Protein AF-A0A1F4MFV2-F1 (afdb_monomer_lite)

Foldseek 3Di:
DDDPDPPPPPPPPDDPVCLVVVLVVCLQPDDDDADADPVRHRDDDDPVVSVVVCVVPDDDDPVNQQVVQQVVLVVVLVVVVVVVDDNVQRDDDRRDDDPDDVPDDDDDDDDDDDD

Secondary structure (DSSP, 8-state):
---------------GGGHHHHHHHHHHHS-S---B-TTSSBP---HHHHHHHHHHT----HHHHHHHHHHHHHHHHHHHHHTT--GGG---PPPP-----TT-------PPPP-

Sequence (115 aa):
MNGATADQAQALAVSEQDYPVLLKAVYKRADFPKLRNLMGLAKDISVPEMEGLLLANLSVTESAIQALAEQRGLAVRDYLASLKLPMARLFLGAAKAVPEDGKWQPRAELNLATH

pLDDT: mean 78.57, std 15.57, range [27.91, 94.31]

Structure (mmCIF, N/CA/C/O backbone):
data_AF-A0A1F4MFV2-F1
#
_entry.id   AF-A0A1F4MFV2-F1
#
loop_
_atom_site.group_PDB
_atom_site.id
_atom_site.type_symbol
_atom_site.label_atom_id
_atom_site.label_alt_id
_atom_site.label_comp_id
_atom_site.label_asym_id
_atom_site.label_entity_id
_atom_site.label_seq_id
_atom_site.pdbx_PDB_ins_code
_atom_site.Cartn_x
_atom_site.Cartn_y
_atom_site.Cartn_z
_atom_site.occupancy
_atom_site.B_iso_or_equiv
_atom_site.auth_seq_id
_atom_site.auth_comp_id
_atom_site.auth_asym_id
_atom_site.auth_atom_id
_atom_site.pdbx_PDB_model_num
ATOM 1 N N . MET A 1 1 ? -1.995 -28.729 -14.819 1.00 34.16 1 MET A N 1
ATOM 2 C CA . MET A 1 1 ? -3.072 -27.851 -15.330 1.00 34.16 1 MET A CA 1
ATOM 3 C C . MET A 1 1 ? -3.423 -26.902 -14.187 1.00 34.16 1 MET A C 1
ATOM 5 O O . MET A 1 1 ? -4.176 -27.290 -13.315 1.00 34.16 1 MET A O 1
ATOM 9 N N . ASN A 1 2 ? -2.581 -25.913 -13.882 1.00 36.75 2 ASN A N 1
ATOM 10 C CA . ASN A 1 2 ? -2.471 -24.568 -14.473 1.00 36.75 2 ASN A CA 1
ATOM 11 C C . ASN A 1 2 ? -3.778 -23.766 -14.442 1.00 36.75 2 ASN A C 1
ATOM 13 O O . ASN A 1 2 ? -4.694 -24.076 -15.195 1.00 36.75 2 ASN A O 1
ATOM 17 N N . GLY A 1 3 ? -3.754 -22.680 -13.662 1.00 27.91 3 GLY A N 1
ATOM 18 C CA . GLY A 1 3 ? -4.482 -21.451 -13.970 1.00 27.91 3 GLY A CA 1
ATOM 19 C C . GLY A 1 3 ? -5.706 -21.167 -13.111 1.00 27.91 3 GLY A C 1
ATOM 20 O O . GLY A 1 3 ? -6.801 -21.072 -13.651 1.00 27.91 3 GLY A O 1
ATOM 21 N N . ALA A 1 4 ? -5.529 -20.939 -11.805 1.00 33.22 4 ALA A N 1
ATOM 22 C CA . ALA A 1 4 ? -6.443 -20.033 -11.116 1.00 33.22 4 ALA A CA 1
ATOM 23 C C . ALA A 1 4 ? -6.198 -18.648 -11.724 1.00 33.22 4 ALA A C 1
ATOM 25 O O . ALA A 1 4 ? -5.171 -18.017 -11.475 1.00 33.22 4 ALA A O 1
ATOM 26 N N . THR A 1 5 ? -7.090 -18.254 -12.625 1.00 33.22 5 THR A N 1
ATOM 27 C CA . THR A 1 5 ? -7.206 -16.903 -13.157 1.00 33.22 5 THR A CA 1
ATOM 28 C C . THR A 1 5 ? -7.177 -15.939 -11.982 1.00 33.22 5 THR A C 1
ATOM 30 O O . THR A 1 5 ? -8.121 -15.889 -11.195 1.00 33.22 5 THR A O 1
ATOM 33 N N . ALA A 1 6 ? -6.070 -15.205 -11.852 1.00 40.34 6 ALA A N 1
ATOM 34 C CA . ALA A 1 6 ? -6.086 -13.908 -11.210 1.00 40.34 6 ALA A CA 1
ATOM 35 C C . ALA A 1 6 ? -7.143 -13.118 -11.974 1.00 40.34 6 ALA A C 1
ATOM 37 O O . ALA A 1 6 ? -6.916 -12.724 -13.120 1.00 40.34 6 ALA A O 1
ATOM 38 N N . ASP A 1 7 ? -8.332 -13.053 -11.383 1.00 37.91 7 ASP A N 1
ATOM 39 C CA . ASP A 1 7 ? -9.430 -12.234 -11.847 1.00 37.91 7 ASP A CA 1
ATOM 40 C C . ASP A 1 7 ? -8.837 -10.839 -11.982 1.00 37.91 7 ASP A C 1
ATOM 42 O O . ASP A 1 7 ? -8.421 -10.219 -10.998 1.00 37.91 7 ASP A O 1
ATOM 46 N N . GLN A 1 8 ? -8.599 -10.442 -13.231 1.00 44.59 8 GLN A N 1
ATOM 47 C CA . GLN A 1 8 ? -8.060 -9.137 -13.530 1.00 44.59 8 GLN A CA 1
ATOM 48 C C . GLN A 1 8 ? -9.094 -8.192 -12.965 1.00 44.59 8 GLN A C 1
ATOM 50 O O . GLN A 1 8 ? -10.209 -8.155 -13.480 1.00 44.59 8 GLN A O 1
ATOM 55 N N . ALA A 1 9 ? -8.749 -7.509 -11.874 1.00 49.75 9 ALA A N 1
ATOM 56 C CA . ALA A 1 9 ? -9.570 -6.459 -11.317 1.00 49.75 9 ALA A CA 1
ATOM 57 C C . ALA A 1 9 ? -9.897 -5.522 -12.480 1.00 49.75 9 ALA A C 1
ATOM 59 O O . ALA A 1 9 ? -9.045 -4.755 -12.931 1.00 49.75 9 ALA A O 1
ATOM 60 N N . GLN A 1 10 ? -11.101 -5.672 -13.034 1.00 51.84 10 GLN A N 1
ATOM 61 C CA . GLN A 1 10 ? -11.643 -4.764 -14.023 1.00 51.84 10 GLN A CA 1
ATOM 62 C C . GLN A 1 10 ? -11.473 -3.396 -13.389 1.00 51.84 10 GLN A C 1
ATOM 64 O O . GLN A 1 10 ? -11.894 -3.210 -12.246 1.00 51.84 10 GLN A O 1
ATOM 69 N N . ALA A 1 11 ? -10.753 -2.503 -14.066 1.00 56.34 11 ALA A N 1
ATOM 70 C CA . ALA A 1 11 ? -10.442 -1.190 -13.534 1.00 56.34 11 ALA A CA 1
ATOM 71 C C . ALA A 1 11 ? -11.766 -0.452 -13.297 1.00 56.34 11 ALA A C 1
ATOM 73 O O . ALA A 1 11 ? -12.327 0.161 -14.202 1.00 56.34 11 ALA A O 1
ATOM 74 N N . LEU A 1 12 ? -12.307 -0.594 -12.088 1.00 69.00 12 LEU A N 1
ATOM 75 C CA . LEU A 1 12 ? -13.469 0.129 -11.618 1.00 69.00 12 LEU A CA 1
ATOM 76 C C . LEU A 1 12 ? -13.068 1.597 -11.648 1.00 69.00 12 LEU A C 1
ATOM 78 O O . LEU A 1 12 ? -12.111 1.998 -10.986 1.00 69.00 12 LEU A O 1
ATOM 82 N N . ALA A 1 13 ? -13.771 2.382 -12.461 1.00 77.88 13 ALA A N 1
ATOM 83 C CA . ALA A 1 13 ? -13.623 3.825 -12.467 1.00 77.88 13 ALA A CA 1
ATOM 84 C C . ALA A 1 13 ? -14.158 4.349 -11.128 1.00 77.88 13 ALA A C 1
ATOM 86 O O . ALA A 1 13 ? -15.357 4.549 -10.965 1.00 77.88 13 ALA A O 1
ATOM 87 N N . VAL A 1 14 ? -13.264 4.486 -10.151 1.00 81.31 14 VAL A N 1
ATOM 88 C CA . VAL A 1 14 ? -13.557 5.074 -8.843 1.00 81.31 14 VAL A CA 1
ATOM 89 C C . VAL A 1 14 ? -13.369 6.581 -8.973 1.00 81.31 14 VAL A C 1
ATOM 91 O O . VAL A 1 14 ? -12.283 7.040 -9.331 1.00 81.31 14 VAL A O 1
ATOM 94 N N . SER A 1 15 ? -14.424 7.350 -8.715 1.00 86.56 15 SER A N 1
ATOM 95 C CA . SER A 1 15 ? -14.355 8.810 -8.671 1.00 86.56 15 SER A CA 1
ATOM 96 C C . SER A 1 15 ? -13.893 9.291 -7.292 1.00 86.56 15 SER A C 1
ATOM 98 O O . SER A 1 15 ? -14.010 8.578 -6.295 1.00 86.56 15 SER A O 1
ATOM 100 N N . GLU A 1 16 ? -13.413 10.532 -7.191 1.00 86.31 16 GLU A N 1
ATOM 101 C CA . GLU A 1 16 ? -13.037 11.117 -5.892 1.00 86.31 16 GLU A CA 1
ATOM 102 C C . GLU A 1 16 ? -14.223 11.195 -4.913 1.00 86.31 16 GLU A C 1
ATOM 104 O O . GLU A 1 16 ? -14.043 11.130 -3.698 1.00 86.31 16 GLU A O 1
ATOM 109 N N . GLN A 1 17 ? -15.450 11.277 -5.435 1.00 89.00 17 GLN A N 1
ATOM 110 C CA . GLN A 1 17 ? -16.674 11.320 -4.633 1.00 89.00 17 GLN A CA 1
ATOM 111 C C . GLN A 1 17 ? -16.989 9.972 -3.972 1.00 89.00 17 GLN A C 1
ATOM 113 O O . GLN A 1 17 ? -17.647 9.938 -2.931 1.00 89.00 17 GLN A O 1
ATOM 118 N N . ASP A 1 18 ? -16.487 8.870 -4.533 1.00 90.12 18 ASP A N 1
ATOM 119 C CA . ASP A 1 18 ? -16.676 7.527 -3.982 1.00 90.12 18 ASP A CA 1
ATOM 120 C C . ASP A 1 18 ? -15.756 7.266 -2.783 1.00 90.12 18 ASP A C 1
ATOM 122 O O . ASP A 1 18 ? -16.042 6.404 -1.945 1.00 90.12 18 ASP A O 1
ATOM 126 N N . TYR A 1 19 ? -14.666 8.030 -2.662 1.00 90.62 19 TYR A N 1
ATOM 127 C CA . TYR A 1 19 ? -13.626 7.799 -1.665 1.00 90.62 19 TYR A CA 1
ATOM 128 C C . TYR A 1 19 ? -14.154 7.761 -0.218 1.00 90.62 19 TYR A C 1
ATOM 130 O O . TYR A 1 19 ? -13.924 6.755 0.460 1.00 90.62 19 TYR A O 1
ATOM 138 N N . PRO A 1 20 ? -14.934 8.748 0.277 1.00 90.75 20 PRO A N 1
ATOM 139 C CA . PRO A 1 20 ? -15.424 8.725 1.657 1.00 90.75 20 PRO A CA 1
ATOM 140 C C . PRO A 1 20 ? -16.371 7.549 1.933 1.00 90.75 20 PRO A C 1
ATOM 142 O O . PRO A 1 20 ? -16.387 6.998 3.037 1.00 90.75 20 PRO A O 1
ATOM 145 N N . VAL A 1 21 ? -17.161 7.147 0.931 1.00 91.00 21 VAL A N 1
ATOM 146 C CA . VAL A 1 21 ? -18.127 6.045 1.044 1.00 91.00 21 VAL A CA 1
ATOM 147 C C . VAL A 1 21 ? -17.396 4.708 1.141 1.00 91.00 21 VAL A C 1
ATOM 149 O O . VAL A 1 21 ? -17.685 3.904 2.034 1.00 91.00 21 VAL A O 1
ATOM 152 N N . LEU A 1 22 ? -16.414 4.487 0.266 1.00 92.44 22 LEU A N 1
ATOM 153 C CA . LEU A 1 22 ? -15.596 3.278 0.253 1.00 92.44 22 LEU A CA 1
ATOM 154 C C . LEU A 1 22 ? -14.721 3.180 1.507 1.00 92.44 22 LEU A C 1
ATOM 156 O O . LEU A 1 22 ? -14.680 2.126 2.144 1.00 92.44 22 LEU A O 1
ATOM 160 N N . LEU A 1 23 ? -14.105 4.286 1.929 1.00 92.38 23 LEU A N 1
ATOM 161 C CA . LEU A 1 23 ? -13.316 4.351 3.158 1.00 92.38 23 LEU A CA 1
ATOM 162 C C . LEU A 1 23 ? -14.157 3.977 4.386 1.00 92.38 23 LEU A C 1
ATOM 164 O O . LEU A 1 23 ? -13.742 3.150 5.199 1.00 92.38 23 LEU A O 1
ATOM 168 N N . LYS A 1 24 ? -15.383 4.508 4.491 1.00 90.38 24 LYS A N 1
ATOM 169 C CA . LYS A 1 24 ? -16.313 4.165 5.576 1.00 90.38 24 LYS A CA 1
ATOM 170 C C . LYS A 1 24 ? -16.706 2.688 5.559 1.00 90.38 24 LYS A C 1
ATOM 172 O O . LYS A 1 24 ? -16.863 2.087 6.623 1.00 90.38 24 LYS A O 1
ATOM 177 N N . ALA A 1 25 ? -16.863 2.085 4.380 1.00 90.81 25 ALA A N 1
ATOM 178 C CA . ALA A 1 25 ? -17.140 0.655 4.253 1.00 90.81 25 ALA A CA 1
ATOM 179 C C . ALA A 1 25 ? -15.962 -0.202 4.749 1.00 90.81 25 ALA A C 1
ATOM 181 O O . ALA A 1 25 ? -16.177 -1.155 5.505 1.00 90.81 25 ALA A O 1
ATOM 182 N N . VAL A 1 26 ? -14.727 0.169 4.397 1.00 91.31 26 VAL A N 1
ATOM 183 C CA . VAL A 1 26 ? -13.505 -0.493 4.884 1.00 91.31 26 VAL A CA 1
ATOM 184 C C . VAL A 1 26 ? -13.370 -0.334 6.397 1.00 91.31 26 VAL A C 1
ATOM 186 O O . VAL A 1 26 ? -13.233 -1.337 7.093 1.00 91.31 26 VAL A O 1
ATOM 189 N N . TYR A 1 27 ? -13.514 0.885 6.925 1.00 89.00 27 TYR A N 1
ATOM 190 C CA . TYR A 1 27 ? -13.488 1.161 8.365 1.00 89.00 27 TYR A CA 1
ATOM 191 C C . TYR A 1 27 ? -14.509 0.311 9.132 1.00 89.00 27 TYR A C 1
ATOM 193 O O . TYR A 1 27 ? -14.194 -0.289 10.158 1.00 89.00 27 TYR A O 1
ATOM 201 N N . LYS A 1 28 ? -15.737 0.184 8.615 1.00 86.88 28 LYS A N 1
ATOM 202 C CA . LYS A 1 28 ? -16.771 -0.660 9.231 1.00 86.88 28 LYS A CA 1
ATOM 203 C C . LYS A 1 28 ? -16.424 -2.148 9.212 1.00 86.88 28 LYS A C 1
ATOM 205 O O . LYS A 1 28 ? -16.780 -2.825 10.175 1.00 86.88 28 LYS A O 1
ATOM 210 N N . ARG A 1 29 ? -15.747 -2.651 8.175 1.00 88.62 29 ARG A N 1
ATOM 211 C CA . ARG A 1 29 ? -15.358 -4.067 8.043 1.00 88.62 29 ARG A CA 1
ATOM 212 C C . ARG A 1 29 ? -14.101 -4.424 8.834 1.00 88.62 29 ARG A C 1
ATOM 214 O O . ARG A 1 29 ? -14.018 -5.541 9.327 1.00 88.62 29 ARG A O 1
ATOM 221 N N . ALA A 1 30 ? -13.147 -3.504 8.931 1.00 86.75 30 ALA A 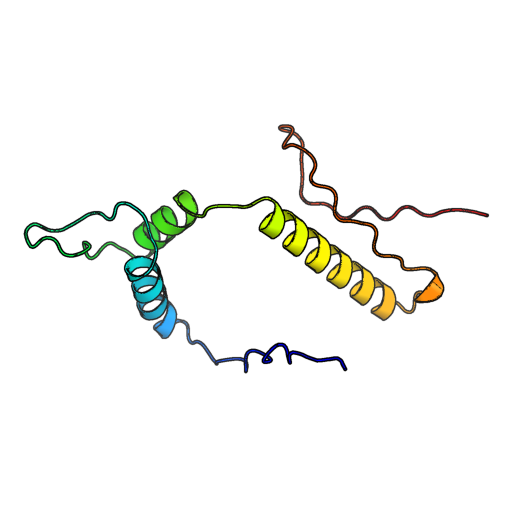N 1
ATOM 222 C CA . ALA A 1 30 ? -11.855 -3.749 9.557 1.00 86.75 30 ALA A CA 1
ATOM 223 C C . ALA A 1 30 ? -12.004 -4.211 11.013 1.00 86.75 30 ALA A C 1
ATOM 225 O O . ALA A 1 30 ? -12.913 -3.770 11.724 1.00 86.75 30 ALA A O 1
ATOM 226 N N . ASP A 1 31 ? -11.125 -5.112 11.439 1.00 84.88 31 ASP A N 1
ATOM 227 C CA . ASP A 1 31 ? -11.195 -5.744 12.752 1.00 84.88 31 ASP A CA 1
ATOM 228 C C . ASP A 1 31 ? -10.194 -5.091 13.708 1.00 84.88 31 ASP A C 1
ATOM 230 O O . ASP A 1 31 ? -9.005 -5.395 13.704 1.00 84.88 31 ASP A O 1
ATOM 234 N N . PHE A 1 32 ? -10.676 -4.107 14.462 1.00 86.19 32 PHE A N 1
ATOM 235 C CA . PHE A 1 32 ? -9.953 -3.446 15.544 1.00 86.19 32 PHE A CA 1
ATOM 236 C C . PHE A 1 32 ? -10.958 -2.744 16.475 1.00 86.19 32 PHE A C 1
ATOM 238 O O . PHE A 1 32 ? -12.121 -2.536 16.093 1.00 86.19 32 PHE A O 1
ATOM 245 N N . PRO A 1 33 ? -10.556 -2.348 17.696 1.00 83.19 33 PRO A N 1
ATOM 246 C CA . PRO A 1 33 ? -11.430 -1.641 18.627 1.00 83.19 33 PRO A CA 1
ATOM 247 C C . PRO A 1 33 ? -11.856 -0.270 18.072 1.00 83.19 33 PRO A C 1
ATOM 249 O O . PRO A 1 33 ? -11.094 0.694 18.079 1.00 83.19 33 PRO A O 1
ATOM 252 N N . LYS A 1 34 ? -13.092 -0.168 17.571 1.00 82.50 34 LYS A N 1
ATOM 253 C CA . LYS A 1 34 ? -13.645 1.087 17.030 1.00 82.50 34 LYS A CA 1
ATOM 254 C C . LYS A 1 34 ? -14.137 1.993 18.150 1.00 82.50 34 LYS A C 1
ATOM 256 O O . LYS A 1 34 ? -14.701 1.516 19.135 1.00 82.50 34 LYS A O 1
ATOM 261 N N . LEU A 1 35 ? -14.022 3.305 17.950 1.00 76.44 35 LEU A N 1
ATOM 262 C CA . LEU A 1 35 ? -14.729 4.281 18.777 1.00 76.44 35 LEU A CA 1
ATOM 263 C C . LEU A 1 35 ? -16.233 4.071 18.574 1.00 76.44 35 LEU A C 1
ATOM 265 O O . LEU A 1 35 ? -16.706 4.070 17.438 1.00 76.44 35 LEU A O 1
ATOM 269 N N . ARG A 1 36 ? -16.986 3.849 19.653 1.00 80.12 36 ARG A N 1
ATOM 270 C CA . ARG A 1 36 ? -18.433 3.590 19.596 1.00 80.12 36 ARG A CA 1
ATOM 271 C C . ARG A 1 36 ? -19.203 4.781 20.158 1.00 80.12 36 ARG A C 1
ATOM 273 O O . ARG A 1 36 ? -18.766 5.416 21.112 1.00 80.12 36 ARG A O 1
ATOM 280 N N . ASN A 1 37 ? -20.353 5.074 19.565 1.00 73.50 37 ASN A N 1
ATOM 281 C CA . ASN A 1 37 ? -21.320 6.030 20.100 1.00 73.50 37 ASN A CA 1
ATOM 282 C C . ASN A 1 37 ? -22.118 5.406 21.255 1.00 73.50 37 ASN A C 1
ATOM 284 O O . ASN A 1 37 ? -22.068 4.198 21.472 1.00 73.50 37 ASN A O 1
ATOM 288 N N . LEU A 1 38 ? -22.922 6.217 21.948 1.00 70.88 38 LEU A N 1
ATOM 289 C CA . LEU A 1 38 ? -23.762 5.792 23.080 1.00 70.88 38 LEU A CA 1
ATOM 290 C C . LEU A 1 38 ? -24.751 4.656 22.738 1.00 70.88 38 LEU A C 1
ATOM 292 O O . LEU A 1 38 ? -25.163 3.916 23.620 1.00 70.88 38 LEU A O 1
ATOM 296 N N . MET A 1 39 ? -25.092 4.482 21.455 1.00 71.25 39 MET A N 1
ATOM 297 C CA . MET A 1 39 ? -25.914 3.371 20.944 1.00 71.25 39 MET A CA 1
ATOM 298 C C . MET A 1 39 ? -25.105 2.109 20.588 1.00 71.25 39 MET A C 1
ATOM 300 O O . MET A 1 39 ? -25.644 1.160 20.030 1.00 71.25 39 MET A O 1
ATOM 304 N N . GLY A 1 40 ? -23.794 2.092 20.837 1.00 69.06 40 GLY A N 1
ATOM 305 C CA . GLY A 1 40 ? -22.925 0.959 20.524 1.00 69.06 40 GLY A CA 1
ATOM 306 C C . GLY A 1 40 ? -22.580 0.803 19.038 1.00 69.06 40 GLY A C 1
ATOM 307 O O . GLY A 1 40 ? -21.957 -0.193 18.682 1.00 69.06 40 GLY A O 1
ATOM 308 N N . LEU A 1 41 ? -22.924 1.749 18.161 1.00 72.00 41 LEU A N 1
ATOM 309 C CA . LEU A 1 41 ? -22.483 1.751 16.757 1.00 72.00 41 LEU A CA 1
ATOM 310 C C . LEU A 1 41 ? -21.105 2.403 16.626 1.00 72.00 41 LEU A C 1
ATOM 312 O O . LEU A 1 41 ? -20.776 3.292 17.410 1.00 72.00 41 LEU A O 1
ATOM 316 N N . ALA A 1 42 ? -20.325 1.996 15.619 1.00 69.75 42 ALA A N 1
ATOM 317 C CA . ALA A 1 42 ? -19.092 2.694 15.261 1.00 69.75 42 ALA A CA 1
ATOM 318 C C . ALA A 1 42 ? -19.395 4.182 15.020 1.00 69.75 42 ALA A C 1
ATOM 320 O O . ALA A 1 42 ? -20.321 4.518 14.275 1.00 69.75 42 ALA A O 1
ATOM 321 N N . LYS A 1 43 ? -18.652 5.051 15.706 1.00 74.94 43 LYS A N 1
ATOM 322 C CA . LYS A 1 43 ? -18.800 6.499 15.637 1.00 74.94 43 LYS A CA 1
ATOM 323 C C . LYS A 1 43 ? -18.539 6.968 14.210 1.00 74.94 43 LYS A C 1
ATOM 325 O O . LYS A 1 43 ? -17.622 6.480 13.554 1.00 74.94 43 LYS A O 1
ATOM 330 N N . ASP A 1 44 ? -19.360 7.904 13.743 1.00 76.69 44 ASP A N 1
ATOM 331 C CA . ASP A 1 44 ? -19.071 8.629 12.509 1.00 76.69 44 ASP A CA 1
ATOM 332 C C . ASP A 1 44 ? -17.933 9.605 12.820 1.00 76.69 44 ASP A C 1
ATOM 334 O O . ASP A 1 44 ? -18.115 10.550 13.590 1.00 76.69 44 ASP A O 1
ATOM 338 N N . ILE A 1 45 ? -16.741 9.289 12.323 1.00 84.00 45 ILE A N 1
ATOM 339 C CA . ILE A 1 45 ? -15.520 10.080 12.494 1.00 84.00 45 ILE A CA 1
ATOM 340 C C . ILE A 1 45 ? -15.122 10.666 11.140 1.00 84.00 45 ILE A C 1
ATOM 342 O O . ILE A 1 45 ? -15.577 10.200 10.093 1.00 84.00 45 ILE A O 1
ATOM 346 N N . SER A 1 46 ? -14.299 11.709 11.154 1.00 89.88 46 SER A N 1
ATOM 347 C CA . SER A 1 46 ? -13.873 12.367 9.921 1.00 89.88 46 SER A CA 1
ATOM 348 C C . SER A 1 46 ? -13.034 11.431 9.035 1.00 89.88 46 SER A C 1
ATOM 350 O O . SER A 1 46 ? -12.441 10.460 9.508 1.00 89.88 46 SER A O 1
ATOM 352 N N . VAL A 1 47 ? -12.972 11.728 7.733 1.00 90.44 47 VAL A N 1
ATOM 353 C CA . VAL A 1 47 ? -12.131 11.008 6.755 1.00 90.44 47 VAL A CA 1
ATOM 354 C C . VAL A 1 47 ? -10.684 10.803 7.243 1.00 90.44 47 VAL A C 1
ATOM 356 O O . VAL A 1 47 ? -10.271 9.645 7.319 1.00 90.44 47 VAL A O 1
ATOM 359 N N . PRO A 1 48 ? -9.935 11.847 7.658 1.00 91.88 48 PRO A N 1
ATOM 360 C CA . PRO A 1 48 ? -8.550 11.665 8.104 1.00 91.88 48 PRO A CA 1
ATOM 361 C C . PRO A 1 48 ? -8.429 10.809 9.374 1.00 91.88 48 PRO A C 1
ATOM 363 O O . PRO A 1 48 ? -7.448 10.089 9.546 1.00 91.88 48 PRO A O 1
ATOM 366 N N . GLU A 1 49 ? -9.427 10.832 10.263 1.00 89.44 49 GLU A N 1
ATOM 367 C CA . GLU A 1 49 ? -9.436 9.965 11.448 1.00 89.44 49 GLU A CA 1
ATOM 368 C C . GLU A 1 49 ? -9.674 8.493 11.080 1.00 89.44 49 GLU A C 1
ATOM 370 O O . GLU A 1 49 ? -9.030 7.611 11.652 1.00 89.44 49 GLU A O 1
ATOM 375 N N . MET A 1 50 ? -10.566 8.207 10.118 1.00 92.00 50 MET A N 1
ATOM 376 C CA . MET A 1 50 ? -10.754 6.842 9.603 1.00 92.00 50 MET A CA 1
ATOM 377 C C . MET A 1 50 ? -9.461 6.307 8.985 1.00 92.00 50 MET A C 1
ATOM 379 O O . MET A 1 50 ? -9.068 5.182 9.295 1.00 92.00 50 MET A O 1
ATOM 383 N N . GLU A 1 51 ? -8.794 7.108 8.151 1.00 90.94 51 GLU A N 1
ATOM 384 C CA . GLU A 1 51 ? -7.510 6.757 7.533 1.00 90.94 51 GLU A CA 1
ATOM 385 C C . GLU A 1 51 ? -6.440 6.476 8.583 1.00 90.94 51 GLU A C 1
ATOM 387 O O . GLU A 1 51 ? -5.811 5.418 8.555 1.00 90.94 51 GLU A O 1
ATOM 392 N N . GLY A 1 52 ? -6.271 7.387 9.545 1.00 90.50 52 GLY A N 1
ATOM 393 C CA . GLY A 1 52 ? -5.277 7.244 10.603 1.00 90.50 52 GLY A CA 1
ATOM 394 C C . GLY A 1 52 ? -5.477 5.970 11.423 1.00 90.50 52 GLY A C 1
ATOM 395 O O . GLY A 1 52 ? -4.518 5.238 11.665 1.00 90.50 52 GLY A O 1
ATOM 396 N N . LEU A 1 53 ? -6.720 5.653 11.802 1.00 90.25 53 LEU A N 1
ATOM 397 C CA . LEU A 1 53 ? -7.019 4.426 12.546 1.00 90.25 53 LEU A CA 1
ATOM 398 C C . LEU A 1 53 ? -6.790 3.163 11.714 1.00 90.25 53 LEU A C 1
ATOM 400 O O . LEU A 1 53 ? -6.280 2.177 12.245 1.00 90.25 53 LEU A O 1
ATOM 404 N N . LEU A 1 54 ? -7.149 3.184 10.430 1.00 90.56 54 LEU A N 1
ATOM 405 C CA . LEU A 1 54 ? -6.907 2.060 9.528 1.00 90.56 54 LEU A CA 1
ATOM 406 C C . LEU A 1 54 ? -5.411 1.796 9.354 1.00 90.56 54 LEU A C 1
ATOM 408 O O . LEU A 1 54 ? -4.986 0.651 9.472 1.00 90.56 54 LEU A O 1
ATOM 412 N N . LEU A 1 55 ? -4.616 2.843 9.126 1.00 90.19 55 LEU A N 1
ATOM 413 C CA . LEU A 1 55 ? -3.166 2.733 8.965 1.00 90.19 55 LEU A CA 1
ATOM 414 C C . LEU A 1 55 ? -2.482 2.264 10.252 1.00 90.19 55 LEU A C 1
ATOM 416 O O . LEU A 1 55 ? -1.629 1.384 10.202 1.00 90.19 55 LEU A O 1
ATOM 420 N N . ALA A 1 56 ? -2.887 2.797 11.407 1.00 89.31 56 ALA A N 1
ATOM 421 C CA . ALA A 1 56 ? -2.303 2.430 12.695 1.00 89.31 56 ALA A CA 1
ATOM 422 C C . ALA A 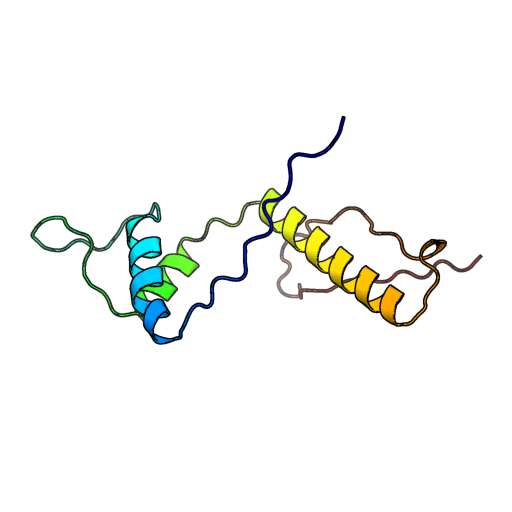1 56 ? -2.576 0.971 13.104 1.00 89.31 56 ALA A C 1
ATOM 424 O O . ALA A 1 56 ? -1.800 0.397 13.861 1.00 89.31 56 ALA A O 1
ATOM 425 N N . ASN A 1 57 ? -3.672 0.374 12.621 1.00 88.62 57 ASN A N 1
ATOM 426 C CA . ASN A 1 57 ? -4.060 -1.008 12.934 1.00 88.62 57 ASN A CA 1
ATOM 427 C C . ASN A 1 57 ? -3.787 -1.981 11.777 1.00 88.62 57 ASN A C 1
ATOM 429 O O . ASN A 1 57 ? -4.223 -3.135 11.811 1.00 88.62 57 ASN A O 1
ATOM 433 N N . LEU A 1 58 ? -3.081 -1.536 10.737 1.00 84.56 58 LEU A N 1
ATOM 434 C CA . LEU A 1 58 ? -2.758 -2.385 9.604 1.00 84.56 58 LEU A CA 1
ATOM 435 C C . LEU A 1 58 ? -1.712 -3.422 10.026 1.00 84.56 58 LEU A C 1
ATOM 437 O O . LEU A 1 58 ? -0.563 -3.101 10.318 1.00 84.56 58 LEU A O 1
ATOM 441 N N . SER A 1 59 ? -2.121 -4.687 10.064 1.00 81.06 59 SER A N 1
ATOM 442 C CA . SER A 1 59 ? -1.225 -5.787 10.414 1.00 81.06 59 SER A CA 1
ATOM 443 C C . SER A 1 59 ? -0.338 -6.127 9.219 1.00 81.06 59 SER A C 1
ATOM 445 O O . SER A 1 59 ? -0.786 -6.754 8.258 1.00 81.06 59 SER A O 1
ATOM 447 N N . VAL A 1 60 ? 0.925 -5.710 9.272 1.00 81.69 60 VAL A N 1
ATOM 448 C CA . VAL A 1 60 ? 1.928 -6.091 8.276 1.00 81.69 60 VAL A CA 1
ATOM 449 C C . VAL A 1 60 ? 2.471 -7.473 8.641 1.00 81.69 60 VAL A C 1
ATOM 451 O O . VAL A 1 60 ? 3.142 -7.639 9.656 1.00 81.69 60 VAL A O 1
ATOM 454 N N . THR A 1 61 ? 2.158 -8.477 7.824 1.00 84.81 61 THR A N 1
ATOM 455 C CA . THR A 1 61 ? 2.680 -9.841 7.982 1.00 84.81 61 THR A CA 1
ATOM 456 C C . THR A 1 61 ? 3.958 -10.026 7.169 1.00 84.81 61 THR A C 1
ATOM 458 O O . THR A 1 61 ? 4.162 -9.367 6.149 1.00 84.81 61 THR A O 1
ATOM 461 N N . GLU A 1 62 ? 4.818 -10.957 7.580 1.00 83.19 62 GLU A N 1
ATOM 462 C CA . GLU A 1 62 ? 6.055 -11.260 6.847 1.00 83.19 62 GLU A CA 1
ATOM 463 C C . GLU A 1 62 ? 5.777 -11.714 5.405 1.00 83.19 62 GLU A C 1
ATOM 465 O O . GLU A 1 62 ? 6.443 -11.265 4.472 1.00 83.19 62 GLU A O 1
ATOM 470 N N . SER A 1 63 ? 4.725 -12.511 5.193 1.00 85.31 63 SER A N 1
ATOM 471 C CA . SER A 1 63 ? 4.299 -12.924 3.853 1.00 85.31 63 SER A CA 1
ATOM 472 C C . SER A 1 63 ? 3.832 -11.747 2.992 1.00 85.31 63 SER A C 1
ATOM 474 O O . SER A 1 63 ? 4.111 -11.723 1.794 1.00 85.31 63 SER A O 1
ATOM 476 N N . ALA A 1 64 ? 3.175 -10.740 3.582 1.00 85.94 64 ALA A N 1
ATOM 477 C CA . ALA A 1 64 ? 2.801 -9.520 2.869 1.00 85.94 64 ALA A CA 1
ATOM 478 C C . ALA A 1 64 ? 4.034 -8.698 2.458 1.00 85.94 64 ALA A C 1
ATOM 480 O O . ALA A 1 64 ? 4.087 -8.195 1.334 1.00 85.94 64 ALA A O 1
ATOM 481 N N . ILE A 1 65 ? 5.048 -8.601 3.326 1.00 85.38 65 ILE A N 1
ATOM 482 C CA . ILE A 1 65 ? 6.322 -7.937 3.001 1.00 85.38 65 ILE A CA 1
ATOM 483 C C . ILE A 1 65 ? 7.035 -8.681 1.867 1.00 85.38 65 ILE A C 1
ATOM 485 O O . ILE A 1 65 ? 7.524 -8.053 0.926 1.00 85.38 65 ILE A O 1
ATOM 489 N N . GLN A 1 66 ? 7.067 -10.013 1.928 1.00 86.94 66 GLN A N 1
ATOM 490 C CA . GLN A 1 66 ? 7.700 -10.845 0.910 1.00 86.94 66 GLN A CA 1
ATOM 491 C C . GLN A 1 66 ? 7.019 -10.682 -0.455 1.00 86.94 66 GLN A C 1
ATOM 493 O O . GLN A 1 66 ? 7.693 -10.395 -1.445 1.00 86.94 66 GLN A O 1
ATOM 498 N N . ALA A 1 67 ? 5.686 -10.753 -0.494 1.00 89.12 67 ALA A N 1
ATOM 499 C CA . ALA A 1 67 ? 4.909 -10.537 -1.713 1.00 89.12 67 ALA A CA 1
ATOM 500 C C . ALA A 1 67 ? 5.132 -9.133 -2.303 1.00 89.12 67 ALA A C 1
ATOM 502 O O . ALA A 1 67 ? 5.308 -8.980 -3.513 1.00 89.12 67 ALA A O 1
ATOM 503 N N . LEU A 1 68 ? 5.187 -8.097 -1.458 1.00 88.94 68 LEU A N 1
ATOM 504 C CA . LEU A 1 68 ? 5.478 -6.732 -1.899 1.00 88.94 68 LEU A CA 1
ATOM 505 C C . LEU A 1 68 ? 6.885 -6.609 -2.505 1.00 88.94 68 LEU A C 1
ATOM 507 O O . LEU A 1 68 ? 7.073 -5.931 -3.519 1.00 88.94 68 LEU A O 1
ATOM 511 N N . ALA A 1 69 ? 7.884 -7.247 -1.897 1.00 86.62 69 ALA A N 1
ATOM 512 C CA . ALA A 1 69 ? 9.249 -7.250 -2.411 1.00 86.62 69 ALA A CA 1
ATOM 513 C C . ALA A 1 69 ? 9.345 -7.950 -3.779 1.00 86.62 69 ALA A C 1
ATOM 515 O O . ALA A 1 69 ? 10.007 -7.433 -4.681 1.00 86.62 69 ALA A O 1
ATOM 516 N N . GLU A 1 70 ? 8.637 -9.066 -3.969 1.00 89.94 70 GLU A N 1
ATOM 517 C CA . GLU A 1 70 ? 8.543 -9.756 -5.261 1.00 89.94 70 GLU A CA 1
ATOM 518 C C . GLU A 1 70 ? 7.899 -8.872 -6.334 1.00 89.94 70 GLU A C 1
ATOM 520 O O . GLU A 1 70 ? 8.465 -8.714 -7.416 1.00 89.94 70 GLU A O 1
ATOM 525 N N . GLN A 1 71 ? 6.768 -8.227 -6.026 1.00 90.31 71 GLN A N 1
ATOM 526 C CA . GLN A 1 71 ? 6.096 -7.303 -6.949 1.00 90.31 71 GLN A CA 1
ATOM 527 C C . GLN A 1 71 ? 7.006 -6.147 -7.377 1.00 90.31 71 GLN A C 1
ATOM 529 O O . GLN A 1 71 ? 7.072 -5.808 -8.559 1.00 90.31 71 GLN A O 1
ATOM 534 N N . ARG A 1 72 ? 7.754 -5.562 -6.434 1.00 89.62 72 ARG A N 1
ATOM 535 C CA . ARG A 1 72 ? 8.730 -4.503 -6.732 1.00 89.62 72 ARG A CA 1
ATOM 536 C C . ARG A 1 72 ? 9.857 -5.011 -7.627 1.00 89.62 72 ARG A C 1
ATOM 538 O O . ARG A 1 72 ? 10.225 -4.335 -8.584 1.00 89.62 72 ARG A O 1
ATOM 545 N N . GLY A 1 73 ? 10.385 -6.202 -7.349 1.00 88.88 73 GLY A N 1
ATOM 546 C CA . GLY A 1 73 ? 11.417 -6.818 -8.178 1.00 88.88 73 GLY A CA 1
ATOM 547 C C . GLY A 1 73 ? 10.934 -7.133 -9.598 1.00 88.88 73 GLY A C 1
ATOM 548 O O . GLY A 1 73 ? 11.664 -6.881 -10.557 1.00 88.88 73 GLY A O 1
ATOM 549 N N . LEU A 1 74 ? 9.691 -7.603 -9.753 1.00 91.31 74 LEU A N 1
ATOM 550 C CA . LEU A 1 74 ? 9.050 -7.792 -11.058 1.00 91.31 74 LEU A CA 1
ATOM 551 C C . LEU A 1 74 ? 8.922 -6.468 -11.817 1.00 91.31 74 LEU A C 1
ATOM 553 O O . LEU A 1 74 ? 9.349 -6.397 -12.965 1.00 91.31 74 LEU A O 1
ATOM 557 N N . ALA A 1 75 ? 8.439 -5.406 -11.166 1.00 91.81 75 ALA A N 1
ATOM 558 C CA . ALA A 1 75 ? 8.315 -4.089 -11.789 1.00 91.81 75 ALA A CA 1
ATOM 559 C C . ALA A 1 75 ? 9.666 -3.555 -12.303 1.00 91.81 75 ALA A C 1
ATOM 561 O O . ALA A 1 75 ? 9.750 -3.041 -13.418 1.00 91.81 75 ALA A O 1
ATOM 562 N N . VAL A 1 76 ? 10.745 -3.724 -11.529 1.00 90.88 76 VAL A N 1
ATOM 563 C CA . VAL A 1 76 ? 12.103 -3.339 -11.953 1.00 90.88 76 VAL A CA 1
ATOM 564 C C . VAL A 1 76 ? 12.586 -4.203 -13.117 1.00 90.88 76 VAL A C 1
ATOM 566 O O . VAL A 1 76 ? 13.140 -3.678 -14.083 1.00 90.88 76 VAL A O 1
ATOM 569 N N . ARG A 1 77 ? 12.369 -5.521 -13.059 1.00 89.06 77 ARG A N 1
ATOM 570 C CA . ARG A 1 77 ? 12.740 -6.438 -14.143 1.00 89.06 77 ARG A CA 1
ATOM 571 C C . ARG A 1 77 ? 12.040 -6.061 -15.445 1.00 89.06 77 ARG A C 1
ATOM 573 O O . ARG A 1 77 ? 12.690 -5.979 -16.484 1.00 89.06 77 ARG A O 1
ATOM 580 N N . ASP A 1 78 ? 10.740 -5.811 -15.381 1.00 91.81 78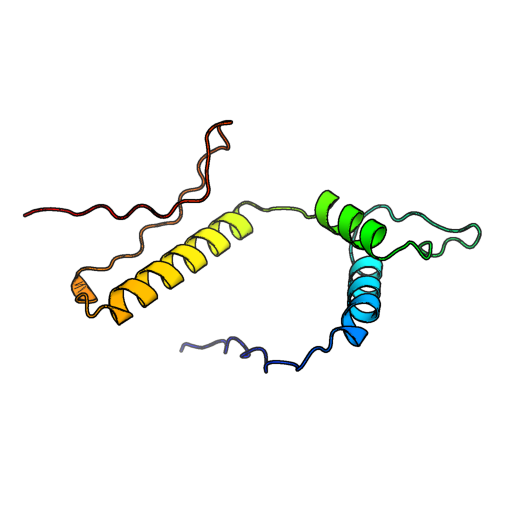 ASP A N 1
ATOM 581 C CA . ASP A 1 78 ? 9.923 -5.481 -16.544 1.00 91.81 78 ASP A CA 1
ATOM 582 C C . ASP A 1 78 ? 10.308 -4.099 -17.106 1.00 91.81 78 AS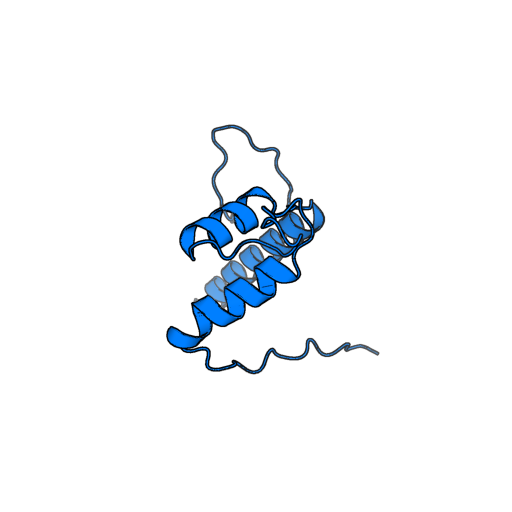P A C 1
ATOM 584 O O . ASP A 1 78 ? 10.398 -3.921 -18.323 1.00 91.81 78 ASP A O 1
ATOM 588 N N . TYR A 1 79 ? 10.671 -3.148 -16.237 1.00 92.38 79 TYR A N 1
ATOM 589 C CA . TYR A 1 79 ? 11.259 -1.874 -16.652 1.00 92.38 79 TYR A CA 1
ATOM 590 C C . TYR A 1 79 ? 12.592 -2.062 -17.395 1.00 92.38 79 TYR A C 1
ATOM 592 O O . TYR A 1 79 ? 12.768 -1.520 -18.485 1.00 92.38 79 TYR A O 1
ATOM 600 N N . LEU A 1 80 ? 13.515 -2.880 -16.880 1.00 92.00 80 LEU A N 1
ATOM 601 C CA . LEU A 1 80 ? 14.787 -3.171 -17.558 1.00 92.00 80 LEU A CA 1
ATOM 602 C C . LEU A 1 80 ? 14.580 -3.900 -18.894 1.00 92.00 80 LEU A C 1
ATOM 604 O O . LEU A 1 80 ? 15.278 -3.623 -19.871 1.00 92.00 80 LEU A O 1
ATOM 608 N N . ALA A 1 81 ? 13.592 -4.792 -18.969 1.00 91.06 81 ALA A N 1
ATOM 609 C CA . ALA A 1 81 ? 13.208 -5.444 -20.215 1.00 91.06 81 ALA A CA 1
ATOM 610 C C . ALA A 1 81 ? 12.691 -4.432 -21.255 1.00 91.06 81 ALA A C 1
ATOM 612 O O . ALA A 1 81 ? 13.012 -4.539 -22.442 1.00 91.06 81 ALA A O 1
ATOM 613 N N . SER A 1 82 ? 11.945 -3.408 -20.817 1.00 94.31 82 SER A N 1
ATOM 614 C CA . SER A 1 82 ? 11.483 -2.316 -21.688 1.00 94.31 82 SER A CA 1
ATOM 615 C C . SER A 1 82 ? 12.648 -1.528 -22.303 1.00 94.31 82 SER A C 1
ATOM 617 O O . SER A 1 82 ? 12.582 -1.133 -23.469 1.00 94.31 82 SER A O 1
ATOM 619 N N . LEU A 1 83 ? 13.767 -1.428 -21.574 1.00 94.25 83 LEU A N 1
ATOM 620 C CA . LEU A 1 83 ? 15.034 -0.845 -22.028 1.00 94.25 83 LEU A CA 1
ATOM 621 C C . LEU A 1 83 ? 15.860 -1.790 -22.922 1.00 94.25 83 LEU A C 1
ATOM 623 O O . LEU A 1 83 ? 17.023 -1.512 -23.206 1.00 94.25 83 LEU A O 1
ATOM 627 N N . LYS A 1 84 ? 15.266 -2.893 -23.397 1.00 92.56 84 LYS A N 1
ATOM 628 C CA . LYS A 1 84 ? 15.872 -3.878 -24.311 1.00 92.56 84 LYS A CA 1
ATOM 629 C C . LYS A 1 84 ? 17.045 -4.666 -23.721 1.00 92.56 84 LYS A C 1
ATOM 631 O O . LYS A 1 84 ? 17.841 -5.229 -24.475 1.00 92.56 84 LYS A O 1
ATOM 636 N N . LEU A 1 85 ? 17.142 -4.779 -22.394 1.00 89.38 85 LEU A N 1
ATOM 637 C CA . LEU A 1 85 ? 18.088 -5.718 -21.793 1.00 89.38 85 LEU A CA 1
ATOM 638 C C . LEU A 1 85 ? 17.649 -7.169 -22.079 1.00 89.38 85 LEU A C 1
ATOM 640 O O . LEU A 1 85 ? 16.458 -7.479 -21.991 1.00 89.38 85 LEU A O 1
ATOM 644 N N . PRO A 1 86 ? 18.582 -8.089 -22.391 1.00 89.94 86 PRO A N 1
ATOM 645 C CA . PRO A 1 86 ? 18.240 -9.490 -22.610 1.00 89.94 86 PRO A CA 1
ATOM 646 C C . PRO A 1 86 ? 17.641 -10.132 -21.354 1.00 89.94 86 PRO A C 1
ATOM 648 O O . PRO A 1 86 ? 18.302 -10.202 -20.318 1.00 89.94 86 PRO A O 1
ATOM 651 N N . MET A 1 87 ? 16.432 -10.690 -21.469 1.00 86.31 87 MET A N 1
ATOM 652 C CA . MET A 1 87 ? 15.741 -11.372 -20.361 1.00 86.31 87 MET A CA 1
ATOM 653 C C . MET A 1 87 ? 16.562 -12.509 -19.746 1.00 86.31 87 MET A C 1
ATOM 655 O O . MET A 1 87 ? 16.506 -12.719 -18.541 1.00 86.31 87 MET A O 1
ATOM 659 N N . ALA A 1 88 ? 17.388 -13.190 -20.547 1.00 88.75 88 ALA A N 1
ATOM 660 C CA . ALA A 1 88 ? 18.288 -14.248 -20.084 1.00 88.75 88 ALA A CA 1
ATOM 661 C C . ALA A 1 88 ? 19.354 -13.774 -19.072 1.00 88.75 88 ALA A C 1
ATOM 663 O O . ALA A 1 88 ? 20.080 -14.599 -18.530 1.00 88.75 88 ALA A O 1
ATOM 664 N N . ARG A 1 89 ? 19.482 -12.460 -18.844 1.00 86.31 89 ARG A N 1
ATOM 665 C CA . ARG A 1 89 ? 20.391 -11.854 -17.858 1.00 86.31 89 ARG A CA 1
ATOM 666 C C . ARG A 1 89 ? 19.656 -11.258 -16.657 1.00 86.31 89 ARG A C 1
ATOM 668 O O . ARG A 1 89 ? 20.303 -10.810 -15.716 1.00 86.31 89 ARG A O 1
ATOM 675 N N . LEU A 1 90 ? 18.326 -11.209 -16.699 1.00 85.88 90 LEU A N 1
ATOM 676 C CA . LEU A 1 90 ? 17.501 -10.577 -15.679 1.00 85.88 90 LEU A CA 1
ATOM 677 C C . LEU A 1 90 ? 16.862 -11.656 -14.808 1.00 85.88 90 LEU A C 1
ATOM 679 O O . LEU A 1 90 ? 15.874 -12.283 -15.187 1.00 85.88 90 LEU A O 1
ATOM 683 N N . PHE A 1 91 ? 17.423 -11.852 -13.620 1.00 86.44 91 PHE A N 1
ATOM 684 C CA . PHE A 1 91 ? 16.949 -12.846 -12.663 1.00 86.44 91 PHE A CA 1
ATOM 685 C C . PHE A 1 91 ? 16.340 -12.154 -11.448 1.00 86.44 91 PHE A C 1
ATOM 687 O O . PHE A 1 91 ? 16.928 -11.227 -10.893 1.00 86.44 91 PHE A O 1
ATOM 694 N N . LEU A 1 92 ? 15.165 -12.621 -11.026 1.00 85.25 92 LEU A N 1
ATOM 695 C CA . LEU A 1 92 ? 14.562 -12.205 -9.767 1.00 85.25 92 LEU A CA 1
ATOM 696 C C . LEU A 1 92 ? 15.035 -13.162 -8.669 1.00 85.25 92 LEU A C 1
ATOM 698 O O . LEU A 1 92 ? 14.712 -14.348 -8.698 1.00 85.25 92 LEU A O 1
ATOM 702 N N . GLY A 1 93 ? 15.839 -12.657 -7.734 1.00 83.25 93 GLY A N 1
ATOM 703 C 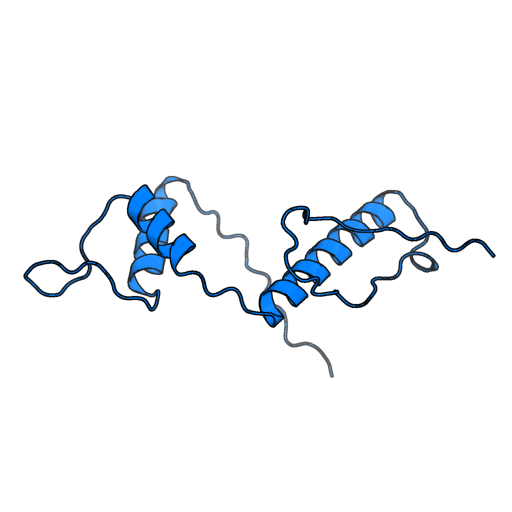CA . GLY A 1 93 ? 16.239 -13.413 -6.547 1.00 83.25 93 GLY A CA 1
ATOM 704 C C . GLY A 1 93 ? 15.101 -13.527 -5.531 1.00 83.25 93 GLY A C 1
ATOM 705 O O . GLY A 1 93 ? 14.131 -12.772 -5.589 1.00 83.25 93 GLY A O 1
ATOM 706 N N . ALA A 1 94 ? 15.240 -14.447 -4.572 1.00 80.69 94 ALA A N 1
ATOM 707 C CA . ALA A 1 94 ? 14.298 -14.558 -3.462 1.00 80.69 94 ALA A CA 1
ATOM 708 C C . ALA A 1 94 ? 14.224 -13.237 -2.680 1.00 80.69 94 ALA A C 1
ATOM 710 O O . ALA A 1 94 ? 15.257 -12.636 -2.360 1.00 80.69 94 ALA A O 1
ATOM 711 N N . ALA A 1 95 ? 13.003 -12.802 -2.365 1.00 78.69 95 ALA A N 1
ATOM 712 C CA . ALA A 1 95 ? 12.776 -11.639 -1.523 1.00 78.69 95 ALA A CA 1
ATOM 713 C C . ALA A 1 95 ? 13.413 -11.856 -0.143 1.00 78.69 95 ALA A C 1
ATOM 715 O O . ALA A 1 95 ? 13.186 -12.873 0.512 1.00 78.69 95 ALA A O 1
ATOM 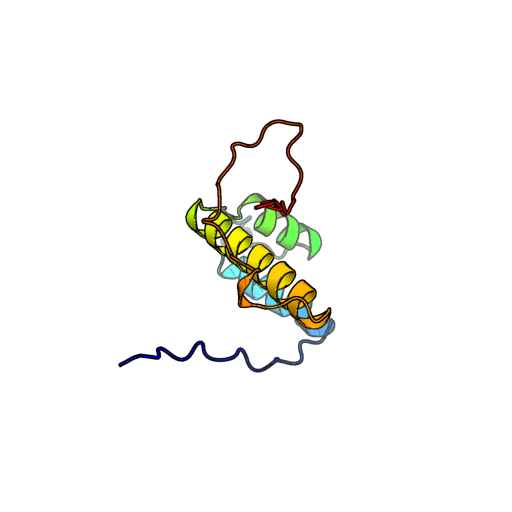716 N N . LYS A 1 96 ? 14.231 -10.891 0.284 1.00 74.44 96 LYS A N 1
ATOM 717 C CA . LYS A 1 96 ? 14.902 -10.912 1.584 1.00 74.44 96 LYS A CA 1
ATOM 718 C C . LYS A 1 96 ? 14.144 -10.005 2.543 1.00 74.44 96 LYS A C 1
ATOM 720 O O . LYS A 1 96 ? 14.099 -8.795 2.324 1.00 74.44 96 LYS A O 1
ATOM 725 N N . ALA A 1 97 ? 13.598 -10.578 3.609 1.00 68.00 97 ALA A N 1
ATOM 726 C CA . ALA A 1 97 ? 13.185 -9.805 4.769 1.00 68.00 97 ALA A CA 1
ATOM 727 C C . ALA A 1 97 ? 14.457 -9.410 5.534 1.00 68.00 97 ALA A C 1
ATOM 729 O O . ALA A 1 97 ? 15.136 -10.254 6.114 1.00 68.00 97 ALA A O 1
ATOM 730 N N . VAL A 1 98 ? 14.841 -8.138 5.449 1.00 67.75 98 VAL A N 1
ATOM 731 C CA . VAL A 1 98 ? 15.929 -7.582 6.261 1.00 67.75 98 VAL A CA 1
ATOM 732 C C . VAL A 1 98 ? 15.268 -6.917 7.470 1.00 67.75 98 VAL A C 1
ATOM 734 O O . VAL A 1 98 ? 14.276 -6.214 7.264 1.00 67.75 98 VAL A O 1
ATOM 737 N N . PRO A 1 99 ? 15.762 -7.130 8.704 1.00 61.91 99 PRO A N 1
ATOM 738 C CA . PRO A 1 99 ? 15.257 -6.410 9.866 1.00 61.91 99 PRO A CA 1
ATOM 739 C C . PRO A 1 99 ? 15.326 -4.901 9.621 1.00 61.91 99 PRO A C 1
ATOM 741 O O . PRO A 1 99 ? 16.283 -4.430 9.001 1.00 61.91 99 PRO A O 1
ATOM 744 N N . GLU A 1 100 ? 14.350 -4.145 10.125 1.00 62.56 100 GLU A N 1
ATOM 745 C CA . GLU A 1 100 ? 14.464 -2.688 10.152 1.00 62.56 100 GLU A CA 1
ATOM 746 C C . GLU A 1 100 ? 15.657 -2.307 11.037 1.00 62.56 100 GLU A C 1
ATOM 748 O O . GLU A 1 100 ? 15.591 -2.357 12.265 1.00 62.56 100 GLU A O 1
ATOM 753 N N . ASP A 1 101 ? 16.773 -1.934 10.416 1.00 64.12 101 ASP A N 1
ATOM 754 C CA . ASP A 1 101 ? 17.718 -1.040 11.059 1.00 64.12 101 ASP A CA 1
ATOM 755 C C . ASP A 1 101 ? 17.239 0.399 10.815 1.00 64.12 101 ASP A C 1
ATOM 757 O O . ASP A 1 101 ? 16.600 0.700 9.808 1.00 64.12 101 ASP A O 1
ATOM 761 N N . GLY A 1 102 ? 17.515 1.327 11.734 1.00 59.59 102 GLY A N 1
ATOM 762 C CA . GLY A 1 102 ? 17.087 2.731 11.599 1.00 59.59 102 GLY A CA 1
ATOM 763 C C . GLY A 1 102 ? 17.688 3.475 10.392 1.00 59.59 102 GLY A C 1
ATOM 764 O O . GLY A 1 102 ? 17.546 4.691 10.289 1.00 59.59 102 GLY A O 1
ATOM 765 N N . LYS A 1 103 ? 18.405 2.772 9.506 1.00 71.19 103 LYS A N 1
ATOM 766 C CA . LYS A 1 103 ? 18.987 3.260 8.253 1.00 71.19 103 LYS A CA 1
ATOM 767 C C . LYS A 1 103 ? 18.364 2.584 7.025 1.00 71.19 103 LYS A C 1
ATOM 769 O O . LYS A 1 103 ? 18.761 2.901 5.902 1.00 71.19 103 LYS A O 1
ATOM 774 N N . TRP A 1 104 ? 17.416 1.672 7.218 1.00 67.94 104 TRP A N 1
ATOM 775 C CA . TRP A 1 104 ? 16.817 0.898 6.151 1.00 67.94 104 TRP A CA 1
ATOM 776 C C . TRP A 1 104 ? 15.951 1.802 5.276 1.00 67.94 104 TRP A C 1
ATOM 778 O O . TRP A 1 104 ? 15.102 2.551 5.758 1.00 67.94 104 TRP A O 1
ATOM 788 N N . GLN A 1 105 ? 16.182 1.738 3.966 1.00 66.81 105 GLN A N 1
ATOM 789 C CA . GLN A 1 105 ? 15.364 2.420 2.971 1.00 66.81 105 GLN A CA 1
ATOM 790 C C . GLN A 1 105 ? 14.849 1.409 1.944 1.00 66.81 105 GLN A C 1
ATOM 792 O O . GLN A 1 105 ? 15.580 0.473 1.596 1.00 66.81 105 GLN A O 1
ATOM 797 N N . PRO A 1 106 ? 13.627 1.597 1.408 1.00 66.69 106 PRO A N 1
ATOM 798 C CA . PRO A 1 106 ? 13.108 0.752 0.343 1.00 66.69 106 PRO A CA 1
ATOM 799 C C . PRO A 1 106 ? 14.027 0.827 -0.882 1.00 66.69 106 PRO A C 1
ATOM 801 O O . PRO A 1 106 ? 14.162 1.882 -1.499 1.00 66.69 106 PRO A O 1
ATOM 804 N N . ARG A 1 107 ? 14.656 -0.292 -1.251 1.00 69.44 107 ARG A N 1
ATOM 805 C CA . ARG A 1 107 ? 15.574 -0.365 -2.397 1.00 69.44 107 ARG A CA 1
ATOM 806 C C . ARG A 1 107 ? 15.452 -1.690 -3.140 1.00 69.44 107 ARG A C 1
ATOM 808 O O . ARG A 1 107 ? 15.097 -2.707 -2.550 1.00 69.44 107 ARG A O 1
ATOM 815 N N . ALA A 1 108 ? 15.780 -1.663 -4.427 1.00 67.25 108 ALA A N 1
ATOM 816 C CA . ALA A 1 108 ? 16.037 -2.848 -5.236 1.00 67.25 108 ALA A CA 1
ATOM 817 C C . ALA A 1 108 ? 17.523 -2.847 -5.617 1.00 67.25 108 ALA A C 1
ATOM 819 O O . ALA A 1 108 ? 18.034 -1.839 -6.103 1.00 67.25 108 ALA A O 1
ATOM 820 N N . GLU A 1 109 ? 18.221 -3.953 -5.368 1.00 70.69 109 GLU A N 1
ATOM 821 C CA . GLU A 1 109 ? 19.652 -4.081 -5.654 1.00 70.69 109 GLU A CA 1
ATOM 822 C C . GLU A 1 109 ? 19.861 -4.880 -6.942 1.00 70.69 109 GLU A C 1
ATOM 824 O O . GLU A 1 109 ? 19.399 -6.016 -7.064 1.00 70.69 109 GLU A O 1
ATOM 829 N N . LEU A 1 110 ? 20.579 -4.291 -7.900 1.00 74.06 110 LEU A N 1
ATOM 830 C CA . LEU A 1 110 ? 21.029 -4.972 -9.109 1.00 74.06 110 LEU A CA 1
ATOM 831 C C . LEU A 1 110 ? 22.499 -5.349 -8.938 1.00 74.06 110 LEU A C 1
ATOM 833 O O . LEU A 1 110 ? 23.375 -4.488 -8.976 1.00 74.06 110 LEU A O 1
ATOM 837 N N . ASN A 1 111 ? 22.764 -6.641 -8.769 1.00 78.00 111 ASN A N 1
ATOM 838 C CA . ASN A 1 111 ? 24.123 -7.166 -8.752 1.00 78.00 111 ASN A CA 1
ATOM 839 C C . ASN A 1 111 ? 24.503 -7.619 -10.165 1.00 78.00 111 ASN A C 1
ATOM 841 O O . ASN A 1 111 ? 23.814 -8.444 -10.764 1.00 78.00 111 ASN A O 1
ATOM 845 N N . LEU A 1 112 ? 25.594 -7.069 -10.696 1.00 74.31 112 LEU A N 1
ATOM 846 C CA . LEU A 1 112 ? 26.150 -7.452 -11.990 1.00 74.31 112 LEU A CA 1
ATOM 847 C C . LEU A 1 112 ? 27.263 -8.475 -11.753 1.00 74.31 112 LEU A C 1
ATOM 849 O O . LEU A 1 112 ? 28.247 -8.168 -11.085 1.00 74.31 112 LEU A O 1
ATOM 853 N N . ALA A 1 113 ? 27.109 -9.686 -12.285 1.00 73.12 113 ALA A N 1
ATOM 854 C CA . ALA A 1 113 ? 28.183 -10.672 -12.306 1.00 73.12 113 ALA A CA 1
ATOM 855 C C . ALA A 1 113 ? 28.977 -10.524 -13.610 1.00 73.12 113 ALA A C 1
ATOM 857 O O . ALA A 1 113 ? 28.406 -10.609 -14.700 1.00 73.12 113 ALA A O 1
ATOM 858 N N . THR A 1 114 ? 30.284 -10.299 -13.495 1.00 66.50 114 THR A N 1
ATOM 859 C CA . THR A 1 114 ? 31.216 -10.311 -14.627 1.00 66.50 114 THR A CA 1
ATOM 860 C C . THR A 1 114 ? 31.819 -11.712 -14.727 1.00 66.50 114 THR A C 1
ATOM 862 O O . THR A 1 114 ? 32.358 -12.206 -13.736 1.00 66.50 114 THR A O 1
ATOM 865 N N . HIS A 1 115 ? 31.694 -12.353 -15.890 1.00 49.62 115 HIS A N 1
ATOM 866 C CA . HIS A 1 115 ? 32.468 -13.548 -16.244 1.00 49.62 115 HIS A CA 1
ATOM 867 C C . HIS A 1 115 ? 33.764 -13.149 -16.941 1.00 49.62 115 HIS A C 1
ATOM 869 O O . HIS A 1 115 ? 33.729 -12.142 -17.687 1.00 49.62 115 HIS A O 1
#

Radius of gyration: 20.63 Å; chains: 1; bounding box: 58×40×47 Å